Protein AF-W2TNZ9-F1 (afdb_monomer_lite)

Secondary structure (DSSP, 8-state):
---PPPGGGTHHHHHHHHHHS-TT-EEEEEEEEESSTTT--EEEEEEEESEEEEE--GGGTTSPPPHHHHHHHHT--EEETTPPPHHHHHHH--S---EEEEEEEEE--SEEEEEEEEEEEEE-TTS-EEEEEEEEEEEEE-

Foldseek 3Di:
DADADDCPVPVVVCVVVVVPDDLQKFKKKKWKDFPDPPQRDIDIDIDIDNEAEFEDDPVCVVHDDDPVVSVCVVQDKDKPFQCADPSCCVPPVDRGRIMIMGMHTNGGGQKYKYKYKYKDWDQDPVRDIDIDIDIDIDIDGD

Radius of gyration: 18.84 Å; chains: 1; bounding box: 44×30×52 Å

InterPro domains:
  IPR038765 Papain-like cysteine peptidase superfamily [SSF54001] (25-94)

pLDDT: mean 77.76, std 14.89, range [32.0, 93.81]

Structure (mmCIF, N/CA/C/O backbone):
data_AF-W2TNZ9-F1
#
_entry.id   AF-W2TNZ9-F1
#
loop_
_atom_site.group_PDB
_atom_site.id
_atom_site.type_symbol
_atom_site.label_atom_id
_atom_site.label_alt_id
_atom_site.label_comp_id
_atom_site.label_asym_id
_atom_site.label_entity_id
_atom_site.label_seq_id
_atom_site.pdbx_PDB_ins_code
_atom_site.Cartn_x
_atom_site.Cartn_y
_atom_site.Cartn_z
_atom_site.occupancy
_atom_site.B_iso_or_equiv
_atom_site.auth_seq_id
_atom_site.auth_comp_id
_atom_site.auth_asym_id
_atom_site.auth_atom_id
_atom_site.pdbx_PDB_model_num
ATOM 1 N N . PHE A 1 1 ? 9.689 12.896 1.353 1.00 32.12 1 PHE A N 1
ATOM 2 C CA . PHE A 1 1 ? 8.439 12.748 2.133 1.00 32.12 1 PHE A CA 1
ATOM 3 C C . PHE A 1 1 ? 8.055 11.260 2.223 1.00 32.12 1 PHE A C 1
ATOM 5 O O . PHE A 1 1 ? 6.962 10.866 1.846 1.00 32.12 1 PHE A O 1
ATOM 12 N N . PHE A 1 2 ? 8.985 10.410 2.676 1.00 32.00 2 PHE A N 1
ATOM 13 C CA . PHE A 1 2 ? 8.721 9.009 3.019 1.00 32.00 2 PHE A CA 1
ATOM 14 C C . PHE A 1 2 ? 8.708 8.958 4.545 1.00 32.00 2 PHE A C 1
ATOM 16 O O . PHE A 1 2 ? 9.738 9.213 5.163 1.00 32.00 2 PHE A O 1
ATOM 23 N N . GLU A 1 3 ? 7.556 8.721 5.166 1.00 34.84 3 GLU A N 1
ATOM 24 C CA . GLU A 1 3 ? 7.523 8.498 6.612 1.00 34.84 3 GLU A CA 1
ATOM 25 C C . GLU A 1 3 ? 8.053 7.091 6.897 1.00 34.84 3 GLU A C 1
ATOM 27 O O . GLU A 1 3 ? 7.371 6.097 6.639 1.00 34.84 3 GLU A O 1
ATOM 32 N N . LEU A 1 4 ? 9.278 7.007 7.425 1.00 44.03 4 LEU A N 1
ATOM 33 C CA . LEU A 1 4 ? 9.745 5.793 8.085 1.00 44.03 4 LEU A CA 1
ATOM 34 C C . LEU A 1 4 ? 8.863 5.555 9.314 1.00 44.03 4 LEU A C 1
ATOM 36 O O . LEU A 1 4 ? 8.750 6.413 10.191 1.00 44.03 4 LEU A O 1
ATOM 40 N N . PHE A 1 5 ? 8.244 4.378 9.396 1.00 40.38 5 PHE A N 1
ATOM 41 C CA . PHE A 1 5 ? 7.583 3.965 10.629 1.00 40.38 5 PHE A CA 1
ATOM 42 C C . PHE A 1 5 ? 8.640 3.778 11.734 1.00 40.38 5 PHE A C 1
ATOM 44 O O . PHE A 1 5 ? 9.683 3.177 11.472 1.00 40.38 5 PHE A O 1
ATOM 51 N N . PRO A 1 6 ? 8.402 4.266 12.968 1.00 40.41 6 PRO A N 1
ATOM 52 C CA . PRO A 1 6 ? 9.389 4.186 14.041 1.00 40.41 6 PRO A CA 1
ATOM 53 C C . PRO A 1 6 ? 9.759 2.727 14.363 1.00 40.41 6 PRO A C 1
ATOM 55 O O . PRO A 1 6 ? 8.899 1.903 14.680 1.00 40.41 6 PRO A O 1
ATOM 58 N N . LEU A 1 7 ? 11.065 2.433 14.306 1.00 42.22 7 LEU A N 1
ATOM 59 C CA . LEU A 1 7 ? 11.682 1.105 14.463 1.00 42.22 7 LEU A CA 1
ATOM 60 C C . LEU A 1 7 ? 11.505 0.459 15.852 1.00 42.22 7 LEU A C 1
ATOM 62 O O . LEU A 1 7 ? 11.727 -0.743 15.994 1.00 42.22 7 LEU A O 1
ATOM 66 N N . PHE A 1 8 ? 11.090 1.216 16.871 1.00 41.69 8 PHE A N 1
ATOM 67 C CA . PHE A 1 8 ? 11.140 0.793 18.279 1.00 41.69 8 PHE A CA 1
ATOM 68 C C . PHE A 1 8 ? 10.275 -0.427 18.643 1.00 41.69 8 PHE A C 1
ATOM 70 O O . PHE A 1 8 ? 10.515 -1.041 19.674 1.00 41.69 8 PHE A O 1
ATOM 77 N N . ARG A 1 9 ? 9.293 -0.818 17.816 1.00 43.97 9 ARG A N 1
ATOM 78 C CA . ARG A 1 9 ? 8.473 -2.034 18.037 1.00 43.97 9 ARG A CA 1
ATOM 79 C C . ARG A 1 9 ? 8.760 -3.175 17.054 1.00 43.97 9 ARG A C 1
ATOM 81 O O . ARG A 1 9 ? 8.026 -4.155 17.032 1.00 43.97 9 ARG A O 1
ATOM 88 N N . CYS A 1 10 ? 9.786 -3.026 16.217 1.00 47.38 10 CYS A N 1
ATOM 89 C CA . CYS A 1 10 ? 10.055 -3.907 15.079 1.00 47.38 10 CYS A CA 1
ATOM 90 C C . CYS A 1 10 ? 11.338 -4.741 15.259 1.00 47.38 10 CYS A C 1
ATOM 92 O O . CYS A 1 10 ? 11.559 -5.686 14.508 1.00 47.38 10 CYS A O 1
ATOM 94 N N . ALA A 1 11 ? 12.181 -4.419 16.249 1.00 54.69 11 ALA A N 1
ATOM 95 C CA . ALA A 1 11 ? 13.529 -4.974 16.379 1.00 54.69 11 ALA A CA 1
ATOM 96 C C . ALA A 1 11 ? 13.563 -6.512 16.435 1.00 54.69 11 ALA A C 1
ATOM 98 O O . ALA A 1 11 ? 14.351 -7.116 15.713 1.00 54.69 11 ALA A O 1
ATOM 99 N N . ASP A 1 12 ? 12.684 -7.156 17.207 1.00 55.38 12 ASP A N 1
ATOM 100 C CA . ASP A 1 12 ? 12.719 -8.616 17.375 1.00 55.38 12 ASP A CA 1
ATOM 101 C C . ASP A 1 12 ? 12.225 -9.377 16.138 1.00 55.38 12 ASP A C 1
ATOM 103 O O . ASP A 1 12 ? 12.884 -10.315 15.690 1.00 55.38 12 ASP A O 1
ATOM 107 N N . VAL A 1 13 ? 11.127 -8.927 15.518 1.00 55.25 13 VAL A N 1
ATOM 108 C CA . VAL A 1 13 ? 10.589 -9.527 14.281 1.00 55.25 13 VAL A CA 1
ATOM 109 C C . VAL A 1 13 ? 11.572 -9.337 13.126 1.00 55.25 13 VAL A C 1
ATOM 111 O O . VAL A 1 13 ? 11.879 -10.285 12.406 1.00 55.25 13 VAL A O 1
ATOM 114 N N . VAL A 1 14 ? 12.140 -8.133 12.993 1.00 55.16 14 VAL A N 1
ATOM 115 C CA . VAL A 1 14 ? 13.181 -7.829 11.999 1.00 55.16 14 VAL A CA 1
ATOM 116 C C . VAL A 1 14 ? 14.407 -8.718 12.203 1.00 55.16 14 VAL A C 1
ATOM 118 O O . VAL A 1 14 ? 14.996 -9.174 11.224 1.00 55.16 14 VAL A O 1
ATOM 121 N N . ARG A 1 15 ? 14.818 -8.950 13.455 1.00 55.81 15 ARG A N 1
ATOM 122 C CA . ARG A 1 15 ? 16.042 -9.690 13.790 1.00 55.81 15 ARG A CA 1
ATOM 123 C C . ARG A 1 15 ? 15.900 -11.197 13.593 1.00 55.81 15 ARG A C 1
ATOM 125 O O . ARG A 1 15 ? 16.875 -11.827 13.194 1.00 55.81 15 ARG A O 1
ATOM 132 N N . VAL A 1 16 ? 14.721 -11.768 13.844 1.00 56.84 16 VAL A N 1
ATOM 133 C CA . VAL A 1 16 ? 14.435 -13.190 13.573 1.00 56.84 16 VAL A CA 1
ATOM 134 C C . VAL A 1 16 ? 14.343 -13.440 12.067 1.00 56.84 16 VAL A C 1
ATOM 136 O O . VAL A 1 16 ? 15.001 -14.342 11.555 1.00 56.84 16 VAL A O 1
ATOM 139 N N . GLU A 1 17 ? 13.621 -12.589 11.337 1.00 52.72 17 GLU A N 1
ATOM 140 C CA . GLU A 1 17 ? 13.458 -12.720 9.883 1.00 52.72 17 GLU A CA 1
ATOM 141 C C . GLU A 1 17 ? 14.768 -12.479 9.113 1.00 52.72 17 GLU A C 1
ATOM 143 O O . GLU A 1 17 ? 15.047 -13.157 8.125 1.00 52.72 17 GLU A O 1
ATOM 148 N N . ALA A 1 18 ? 15.628 -11.571 9.592 1.00 54.06 18 ALA A N 1
ATOM 149 C CA . ALA A 1 18 ? 16.935 -11.308 8.986 1.00 54.06 18 ALA A CA 1
ATOM 150 C C . ALA A 1 18 ? 17.922 -12.487 9.078 1.00 54.06 18 ALA A C 1
ATOM 152 O O . ALA A 1 18 ? 18.882 -12.515 8.315 1.00 54.06 18 ALA A O 1
ATOM 153 N N . LYS A 1 19 ? 17.714 -13.444 9.994 1.00 52.41 19 LYS A N 1
ATOM 154 C CA . LYS A 1 19 ? 18.567 -14.640 10.121 1.00 52.41 19 LYS A CA 1
ATOM 155 C C . LYS A 1 19 ? 18.153 -15.785 9.196 1.00 52.41 19 LYS A C 1
ATOM 157 O O . LYS A 1 19 ? 18.940 -16.702 8.998 1.00 52.41 19 LYS A O 1
ATOM 162 N N . LEU A 1 20 ? 16.931 -15.753 8.666 1.00 51.69 20 LEU A N 1
ATOM 163 C CA . LEU A 1 20 ? 16.324 -16.880 7.952 1.00 51.69 20 LEU A CA 1
ATOM 164 C C . LEU A 1 20 ? 16.184 -16.646 6.443 1.00 51.69 20 LEU A C 1
ATOM 166 O O . LEU A 1 20 ? 15.809 -17.568 5.723 1.00 51.69 20 LEU A O 1
ATOM 170 N N . ARG A 1 21 ? 16.450 -15.431 5.945 1.00 54.91 21 ARG A N 1
ATOM 171 C CA . ARG A 1 21 ? 16.110 -15.047 4.568 1.00 54.91 21 ARG A CA 1
ATOM 172 C C . ARG A 1 21 ? 17.279 -14.450 3.787 1.00 54.91 21 ARG A C 1
ATOM 174 O O . ARG A 1 21 ? 18.179 -13.840 4.354 1.00 54.91 21 ARG A O 1
ATOM 181 N N . ALA A 1 22 ? 17.223 -14.621 2.464 1.00 56.00 22 ALA A N 1
ATOM 182 C CA . ALA A 1 22 ? 18.182 -14.080 1.501 1.00 56.00 22 ALA A CA 1
ATOM 183 C C . ALA A 1 22 ? 18.345 -12.541 1.634 1.00 56.00 22 ALA A C 1
ATOM 185 O O . ALA A 1 22 ? 17.423 -11.860 2.082 1.00 56.00 22 ALA A O 1
ATOM 186 N N . PRO A 1 23 ? 19.478 -11.947 1.220 1.00 58.31 23 PRO A N 1
ATOM 187 C CA . PRO A 1 23 ? 19.772 -10.515 1.413 1.00 58.31 23 PRO A CA 1
ATOM 188 C C . PRO A 1 23 ? 18.802 -9.532 0.717 1.00 58.31 23 PRO A C 1
ATOM 190 O O . PRO A 1 23 ? 18.874 -8.326 0.939 1.00 58.31 23 PRO A O 1
ATOM 193 N N . CYS A 1 24 ? 17.864 -10.027 -0.092 1.00 59.97 24 CYS A N 1
ATOM 194 C CA . CYS A 1 24 ? 16.923 -9.247 -0.897 1.00 59.97 24 CYS A CA 1
ATOM 195 C C . CYS A 1 24 ? 15.553 -8.977 -0.238 1.00 59.97 24 CYS A C 1
ATOM 197 O O . CYS A 1 24 ? 14.642 -8.505 -0.915 1.00 59.97 24 CYS A O 1
ATOM 199 N N . PHE A 1 25 ? 15.357 -9.297 1.048 1.00 73.00 25 PHE A N 1
ATOM 200 C CA . PHE A 1 25 ? 14.068 -9.080 1.722 1.00 73.00 25 PHE A CA 1
ATOM 201 C C . PHE A 1 25 ? 14.026 -7.777 2.532 1.00 73.00 25 PHE A C 1
ATOM 203 O O . PHE A 1 25 ? 14.816 -7.568 3.457 1.00 73.00 25 PHE A O 1
ATOM 210 N N . GLY A 1 26 ? 13.045 -6.929 2.226 1.00 81.50 26 GLY A N 1
ATOM 211 C CA . GLY A 1 26 ? 12.679 -5.757 3.017 1.00 81.50 26 GLY A CA 1
ATOM 212 C C . GLY A 1 26 ? 11.443 -5.999 3.892 1.00 81.50 26 GLY A C 1
ATOM 213 O O . GLY A 1 26 ? 10.801 -7.050 3.835 1.00 81.50 26 GLY A O 1
ATOM 214 N N . LEU A 1 27 ? 11.087 -5.006 4.708 1.00 86.69 27 LEU A N 1
ATOM 215 C CA . LEU A 1 27 ? 9.881 -5.008 5.542 1.00 86.69 27 LEU A CA 1
ATOM 216 C C . LEU A 1 27 ? 9.034 -3.772 5.273 1.00 86.69 27 LEU A C 1
ATOM 218 O O . LEU A 1 27 ? 9.521 -2.640 5.313 1.00 86.69 27 LEU A O 1
ATOM 222 N N . THR A 1 28 ? 7.743 -3.999 5.072 1.00 89.19 28 THR A N 1
ATOM 223 C CA . THR A 1 28 ? 6.714 -2.963 5.039 1.00 89.19 28 THR A CA 1
ATOM 224 C C . THR A 1 28 ? 5.960 -2.922 6.361 1.00 89.19 28 THR A C 1
ATOM 226 O O . THR A 1 28 ? 5.835 -3.934 7.052 1.00 89.19 28 THR A O 1
ATOM 229 N N . ALA A 1 29 ? 5.460 -1.744 6.716 1.00 91.44 29 ALA A N 1
ATOM 230 C CA . ALA A 1 29 ? 4.522 -1.550 7.809 1.00 91.44 29 ALA A CA 1
ATOM 231 C C . ALA A 1 29 ? 3.213 -1.013 7.231 1.00 91.44 29 ALA A C 1
ATOM 233 O O . ALA A 1 29 ? 3.207 0.031 6.581 1.00 91.44 29 ALA A O 1
ATOM 234 N N . THR A 1 30 ? 2.116 -1.720 7.481 1.00 91.75 30 THR A N 1
ATOM 235 C CA . THR A 1 30 ? 0.760 -1.302 7.131 1.00 91.75 30 THR A CA 1
ATOM 236 C C . THR A 1 30 ? -0.000 -0.966 8.401 1.00 91.75 30 THR A C 1
ATOM 238 O O . THR A 1 30 ? -0.249 -1.813 9.256 1.00 91.75 30 THR A O 1
ATOM 241 N N . GLU A 1 31 ? -0.394 0.288 8.521 1.00 93.44 31 GLU A N 1
ATOM 242 C CA . GLU A 1 31 ? -1.223 0.802 9.591 1.00 93.44 31 GLU A CA 1
ATOM 243 C C . GLU A 1 31 ? -2.670 0.942 9.111 1.00 93.44 31 GLU A C 1
ATOM 245 O O . GLU A 1 31 ? -2.956 1.620 8.125 1.00 93.44 31 GLU A O 1
ATOM 250 N N . LEU A 1 32 ? -3.586 0.314 9.842 1.00 92.75 32 LEU A N 1
ATOM 251 C CA . LEU A 1 32 ? -5.026 0.428 9.669 1.00 92.75 32 LEU A CA 1
ATOM 252 C C . LEU A 1 32 ? -5.607 1.224 10.834 1.00 92.75 32 LEU A C 1
ATOM 254 O O . LEU A 1 32 ? -5.400 0.864 11.995 1.00 92.75 32 LEU A O 1
ATOM 258 N N . ARG A 1 33 ? -6.357 2.284 10.534 1.00 93.56 33 ARG A N 1
ATOM 259 C CA . ARG A 1 33 ? -7.096 3.082 11.524 1.00 93.56 33 ARG A CA 1
ATOM 260 C C . ARG A 1 33 ? -8.569 3.143 11.166 1.00 93.56 33 ARG A C 1
ATOM 262 O O . ARG A 1 33 ? -8.914 3.268 9.997 1.00 93.56 33 ARG A O 1
ATOM 269 N N . CYS A 1 34 ? -9.445 3.090 12.162 1.00 92.56 34 CYS A N 1
ATOM 270 C CA . CYS A 1 34 ? -10.868 3.323 11.926 1.00 92.56 34 CYS A CA 1
ATOM 271 C C . CYS A 1 34 ? -11.125 4.786 11.548 1.00 92.56 34 CYS A C 1
ATOM 273 O O . CYS A 1 34 ? -10.526 5.686 12.134 1.00 92.56 34 CYS A O 1
ATOM 275 N N . CYS A 1 35 ? -12.025 5.030 10.589 1.00 90.50 35 CYS A N 1
ATOM 276 C CA . CYS A 1 35 ? -12.386 6.395 10.196 1.00 90.50 35 CYS A CA 1
ATOM 277 C C . CYS A 1 35 ? -13.280 7.106 11.228 1.00 90.50 35 CYS A C 1
ATOM 279 O O . CYS A 1 35 ? -13.424 8.326 11.188 1.00 90.50 35 CYS A O 1
ATOM 281 N N . GLN A 1 36 ? -13.880 6.362 12.160 1.00 88.06 36 GLN A N 1
ATOM 282 C CA . GLN A 1 36 ? -14.750 6.918 13.193 1.00 88.06 36 GLN A CA 1
ATOM 283 C C . GLN A 1 36 ? -13.922 7.596 14.291 1.00 88.06 36 GLN A C 1
ATOM 285 O O . GLN A 1 36 ? -13.139 6.934 14.977 1.00 88.06 36 GLN A O 1
ATOM 290 N N . LYS A 1 37 ? -14.154 8.900 14.505 1.00 82.69 37 LYS A N 1
ATOM 291 C CA . LYS A 1 37 ? -13.420 9.739 15.475 1.00 82.69 37 LYS A CA 1
ATOM 292 C C . LYS A 1 37 ? -13.359 9.130 16.883 1.00 82.69 37 LYS A C 1
ATOM 294 O O . LYS A 1 37 ? -12.317 9.185 17.523 1.00 82.69 37 LYS A O 1
ATOM 299 N N . ASN A 1 38 ? -14.435 8.476 17.321 1.00 83.88 38 ASN A N 1
ATOM 300 C CA . ASN A 1 38 ? -14.571 7.979 18.696 1.00 83.88 38 ASN A CA 1
ATOM 301 C C . ASN A 1 38 ? -14.138 6.513 18.876 1.00 83.88 38 ASN A C 1
ATOM 303 O O . ASN A 1 38 ? -14.160 5.997 19.986 1.00 83.88 38 ASN A O 1
ATOM 307 N N . CYS A 1 39 ? -13.755 5.810 17.804 1.00 87.88 39 CYS A N 1
ATOM 308 C CA . CYS A 1 39 ? -13.402 4.391 17.899 1.00 87.88 39 CYS A CA 1
ATOM 309 C C . CYS A 1 39 ? -11.978 4.180 18.444 1.00 87.88 39 CYS A C 1
ATOM 311 O O . CYS A 1 39 ? -11.714 3.227 19.187 1.00 87.88 39 CYS A O 1
ATOM 313 N N . GLY A 1 40 ? -11.038 5.036 18.023 1.00 84.94 40 GLY A N 1
ATOM 314 C CA . GLY A 1 40 ? -9.620 4.949 18.391 1.00 84.94 40 GLY A CA 1
ATOM 315 C C . GLY A 1 40 ? -8.914 3.660 17.946 1.00 84.94 40 GLY A C 1
ATOM 316 O O . GLY A 1 40 ? -7.789 3.402 18.365 1.00 84.94 40 GLY A O 1
ATOM 317 N N . PHE A 1 41 ? -9.555 2.815 17.129 1.00 89.56 41 PHE A N 1
ATOM 318 C CA . PHE A 1 41 ? -8.959 1.565 16.667 1.00 89.56 41 PHE A CA 1
ATOM 319 C C . PHE A 1 41 ? -7.784 1.843 15.729 1.00 89.56 41 PHE A C 1
ATOM 321 O O . PHE A 1 41 ? -7.929 2.539 14.719 1.00 89.56 41 PHE A O 1
ATOM 328 N N . LYS A 1 42 ? -6.637 1.247 16.058 1.00 90.88 42 LYS A N 1
ATOM 329 C CA . LYS A 1 42 ? -5.403 1.288 15.284 1.00 90.88 42 LYS A CA 1
ATOM 330 C C . LYS A 1 42 ? -4.731 -0.081 15.345 1.00 90.88 42 LYS A C 1
ATOM 332 O O . LYS A 1 42 ? -4.537 -0.622 16.430 1.00 90.88 42 LYS A O 1
ATOM 337 N N . LYS A 1 43 ? -4.343 -0.616 14.190 1.00 90.69 43 LYS A N 1
ATOM 338 C CA . LYS A 1 43 ? -3.591 -1.868 14.059 1.00 90.69 43 LYS A CA 1
ATOM 339 C C . LYS A 1 43 ? -2.418 -1.644 13.119 1.00 90.69 43 LYS A C 1
ATOM 341 O O . LYS A 1 43 ? -2.604 -1.094 12.042 1.00 90.69 43 LYS A O 1
ATOM 346 N N . VAL A 1 44 ? -1.225 -2.063 13.525 1.00 90.69 44 VAL A N 1
ATOM 347 C CA . VAL A 1 44 ? -0.037 -2.061 12.664 1.00 9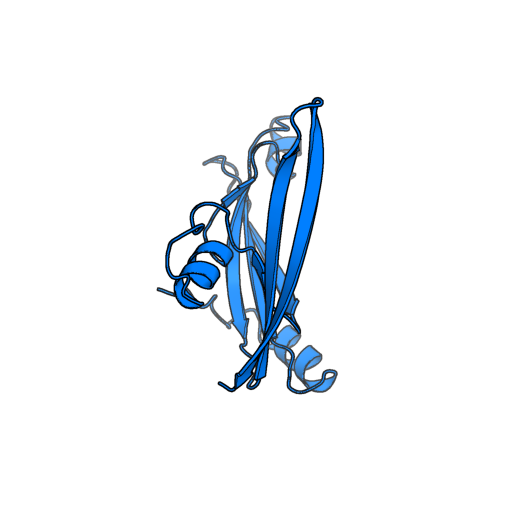0.69 44 VAL A CA 1
ATOM 348 C C . VAL A 1 44 ? 0.312 -3.507 12.357 1.00 90.69 44 VAL A C 1
ATOM 350 O O . VAL A 1 44 ? 0.341 -4.343 13.260 1.00 90.69 44 VAL A O 1
ATOM 353 N N . ARG A 1 45 ? 0.532 -3.799 11.082 1.00 88.75 45 ARG A N 1
ATOM 354 C CA . ARG A 1 45 ? 0.964 -5.094 10.573 1.00 88.75 45 ARG A CA 1
ATOM 355 C C . ARG A 1 45 ? 2.292 -4.906 9.857 1.00 88.75 45 ARG A C 1
ATOM 357 O O . ARG A 1 45 ? 2.450 -3.938 9.119 1.00 88.75 45 ARG A O 1
ATOM 364 N N . TYR A 1 46 ? 3.220 -5.821 10.088 1.00 88.00 46 TYR A N 1
ATOM 365 C CA . TYR A 1 46 ? 4.496 -5.848 9.392 1.00 88.00 46 TYR A CA 1
ATOM 366 C C . TYR A 1 46 ? 4.493 -7.016 8.419 1.00 88.00 46 TYR A C 1
ATOM 368 O O . TYR A 1 46 ? 4.152 -8.132 8.806 1.00 88.00 46 TYR A O 1
ATOM 376 N N . ASP A 1 47 ? 4.860 -6.750 7.171 1.00 86.19 47 ASP A N 1
ATOM 377 C CA . ASP A 1 47 ? 4.911 -7.757 6.118 1.00 86.19 47 ASP A CA 1
ATOM 378 C C . ASP A 1 47 ? 6.259 -7.669 5.404 1.00 86.19 47 ASP A C 1
ATOM 380 O O . ASP A 1 47 ? 6.705 -6.596 4.983 1.00 86.19 47 ASP A O 1
ATOM 384 N N . THR A 1 48 ? 6.921 -8.812 5.270 1.00 86.12 48 THR A N 1
ATOM 385 C CA . THR A 1 48 ? 8.147 -8.944 4.481 1.00 86.12 48 THR A CA 1
ATOM 386 C C . THR A 1 48 ? 7.834 -8.838 2.995 1.00 86.12 48 THR A C 1
ATOM 388 O O . THR A 1 48 ? 6.868 -9.450 2.537 1.00 86.12 48 THR A O 1
ATOM 391 N N . PHE A 1 49 ? 8.681 -8.158 2.229 1.00 85.44 49 PHE A N 1
ATOM 392 C CA . PHE A 1 49 ? 8.585 -8.120 0.773 1.00 85.44 49 PHE A CA 1
ATOM 393 C C . PHE A 1 49 ? 9.922 -8.513 0.140 1.00 85.44 49 PHE A C 1
ATOM 395 O O . PHE A 1 49 ? 10.977 -8.105 0.614 1.00 85.44 49 PHE A O 1
ATOM 402 N N . GLY A 1 50 ? 9.872 -9.307 -0.931 1.00 81.50 50 GLY A N 1
ATOM 403 C CA . GLY A 1 50 ? 11.011 -9.507 -1.839 1.00 81.50 50 GLY A CA 1
ATOM 404 C C . GLY A 1 50 ? 10.885 -8.687 -3.127 1.00 81.50 50 GLY 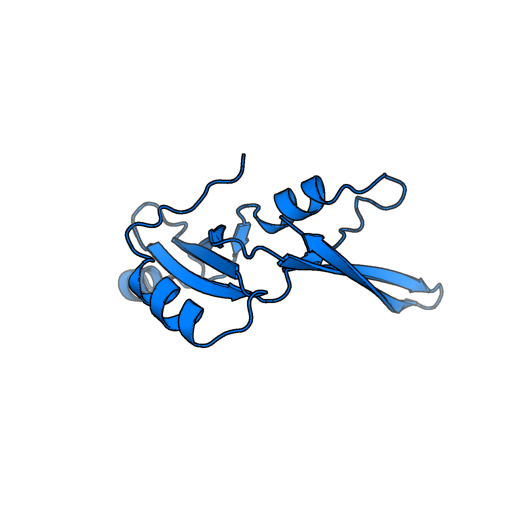A C 1
ATOM 405 O O . GLY A 1 50 ? 11.879 -8.382 -3.774 1.00 81.50 50 GLY A O 1
ATOM 406 N N . VAL A 1 51 ? 9.655 -8.300 -3.485 1.00 83.56 51 VAL A N 1
ATOM 407 C CA . VAL A 1 51 ? 9.339 -7.527 -4.689 1.00 83.56 51 VAL A CA 1
ATOM 408 C C . VAL A 1 51 ? 8.285 -6.472 -4.352 1.00 83.56 51 VAL A C 1
ATOM 410 O O . VAL A 1 51 ? 7.270 -6.794 -3.733 1.00 83.56 51 VAL A O 1
ATOM 413 N N . ILE A 1 52 ? 8.493 -5.225 -4.780 1.00 87.75 52 ILE A N 1
ATOM 414 C CA . ILE A 1 52 ? 7.482 -4.159 -4.709 1.00 87.75 52 ILE A CA 1
ATOM 415 C C . ILE A 1 52 ? 6.740 -4.111 -6.043 1.00 87.75 52 ILE A C 1
ATOM 417 O O . ILE A 1 52 ? 7.345 -3.842 -7.077 1.00 87.75 52 ILE A O 1
ATOM 421 N N . SER A 1 53 ? 5.431 -4.359 -6.027 1.00 88.88 53 SER A N 1
ATOM 422 C CA . SER A 1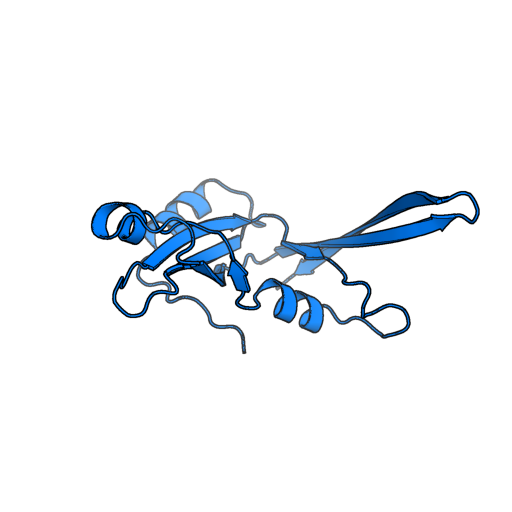 53 ? 4.602 -4.314 -7.237 1.00 88.88 53 SER A CA 1
ATOM 423 C C . SER A 1 53 ? 3.974 -2.931 -7.423 1.00 88.88 53 SER A C 1
ATOM 425 O O . SER A 1 53 ? 3.063 -2.549 -6.692 1.00 88.88 53 SER A O 1
ATOM 427 N N . LEU A 1 54 ? 4.457 -2.179 -8.408 1.00 89.38 54 LEU A N 1
ATOM 428 C CA . LEU A 1 54 ? 4.004 -0.839 -8.760 1.00 89.38 54 LEU A CA 1
ATOM 429 C C . LEU A 1 54 ? 3.045 -0.901 -9.950 1.00 89.38 54 LEU A C 1
ATOM 431 O O . LEU A 1 54 ? 3.438 -1.197 -11.077 1.00 89.38 54 LEU A O 1
ATOM 435 N N . ALA A 1 55 ? 1.772 -0.594 -9.708 1.00 87.94 55 ALA A N 1
ATOM 436 C CA . ALA A 1 55 ? 0.792 -0.460 -10.777 1.00 87.94 55 ALA A CA 1
ATOM 437 C C . ALA A 1 55 ? 0.982 0.880 -11.499 1.00 87.94 55 ALA A C 1
ATOM 439 O O . ALA A 1 55 ? 0.963 1.934 -10.859 1.00 87.94 55 ALA A O 1
ATOM 440 N N . ILE A 1 56 ? 1.113 0.850 -12.824 1.00 85.75 56 ILE A N 1
ATOM 441 C CA . ILE A 1 56 ? 1.188 2.050 -13.659 1.00 85.75 56 ILE A CA 1
ATOM 442 C C . ILE A 1 56 ? -0.244 2.472 -14.011 1.00 85.75 56 ILE A C 1
ATOM 444 O O . ILE A 1 56 ? -0.913 1.802 -14.801 1.00 85.75 56 ILE A O 1
ATOM 448 N N . PRO A 1 57 ? -0.771 3.559 -13.423 1.00 81.81 57 PRO A N 1
ATOM 449 C CA . PRO A 1 57 ? -2.127 3.995 -13.712 1.00 81.81 57 PRO A CA 1
ATOM 450 C C . PRO A 1 57 ? -2.244 4.572 -15.127 1.00 81.81 57 PRO A C 1
ATOM 452 O O . PRO A 1 57 ? -1.344 5.247 -15.621 1.00 81.81 57 PRO A O 1
ATOM 455 N N . LYS A 1 58 ? -3.424 4.394 -15.731 1.00 78.25 58 LYS A N 1
ATOM 456 C CA . LYS A 1 58 ? -3.756 4.877 -17.085 1.00 78.25 58 LYS A CA 1
ATOM 457 C C . LYS A 1 58 ? -3.590 6.388 -17.271 1.00 78.25 58 LYS A C 1
ATOM 459 O O . LYS A 1 58 ? -3.383 6.835 -18.388 1.00 78.25 58 LYS A O 1
ATOM 464 N N . ILE A 1 59 ? -3.648 7.161 -16.184 1.00 71.94 59 ILE A N 1
ATOM 465 C CA . ILE A 1 59 ? -3.440 8.616 -16.215 1.00 71.94 59 ILE A CA 1
ATOM 466 C C . ILE A 1 59 ? -2.064 9.005 -16.765 1.00 71.94 59 ILE A C 1
ATOM 468 O O . ILE A 1 59 ? -1.894 10.130 -17.207 1.00 71.94 59 ILE A O 1
ATOM 472 N N . PHE A 1 60 ? -1.094 8.089 -16.768 1.00 72.12 60 PHE A N 1
ATOM 473 C CA . PHE A 1 60 ? 0.222 8.341 -17.339 1.00 72.12 60 PHE A CA 1
ATOM 474 C C . PHE A 1 60 ? 0.356 7.964 -18.826 1.00 72.12 60 PHE A C 1
ATOM 476 O O . PHE A 1 60 ? 1.460 7.999 -19.362 1.00 72.12 60 PHE A O 1
ATOM 483 N N . MET A 1 61 ? -0.728 7.596 -19.520 1.00 69.81 61 MET A N 1
ATOM 484 C CA . MET A 1 61 ? -0.665 7.359 -20.968 1.00 69.81 61 MET A CA 1
ATOM 485 C C . MET A 1 61 ? -0.256 8.651 -21.690 1.00 69.81 61 MET A C 1
ATOM 487 O O . MET A 1 61 ? -0.963 9.651 -21.618 1.00 69.81 61 MET A O 1
ATOM 491 N N . GLY A 1 62 ? 0.897 8.624 -22.364 1.00 69.69 62 GLY A N 1
ATOM 492 C CA . GLY A 1 62 ? 1.459 9.785 -23.066 1.00 69.69 62 GLY A CA 1
ATOM 493 C C . GLY A 1 62 ? 2.269 10.751 -22.192 1.00 69.69 62 GLY A C 1
ATOM 494 O O . GLY A 1 62 ? 2.725 11.770 -22.702 1.00 69.69 62 GLY A O 1
ATOM 495 N N . MET A 1 63 ? 2.482 10.444 -20.906 1.00 77.94 63 MET A N 1
ATOM 496 C CA . MET A 1 63 ? 3.342 11.227 -20.010 1.00 77.94 63 MET A CA 1
ATOM 497 C C . MET A 1 63 ? 4.534 10.397 -19.513 1.00 77.94 63 MET A C 1
ATOM 499 O O . MET A 1 63 ? 4.388 9.192 -19.292 1.00 77.94 63 MET A O 1
ATOM 503 N N . PRO A 1 64 ? 5.708 11.014 -19.284 1.00 79.06 64 PRO A N 1
ATOM 504 C CA . PRO A 1 64 ? 6.832 10.321 -18.670 1.00 79.06 64 PRO A CA 1
ATOM 505 C C . PRO A 1 64 ? 6.467 9.877 -17.247 1.00 79.06 64 PRO A C 1
ATOM 507 O O . PRO A 1 64 ? 5.996 10.667 -16.427 1.00 79.06 64 PRO A O 1
ATOM 510 N N . VAL A 1 65 ? 6.696 8.597 -16.950 1.00 82.50 65 VAL A N 1
ATOM 511 C CA . VAL A 1 65 ? 6.466 8.009 -15.626 1.00 82.50 65 VAL A CA 1
ATOM 512 C C . VAL A 1 65 ? 7.787 7.877 -14.898 1.00 82.50 65 VAL A C 1
ATOM 514 O O . VAL A 1 65 ? 8.707 7.231 -15.391 1.00 82.50 65 VAL A O 1
ATOM 517 N N . THR A 1 66 ? 7.866 8.437 -13.693 1.00 86.88 66 THR A N 1
ATOM 518 C CA . THR A 1 66 ? 9.017 8.239 -12.811 1.00 86.88 66 THR A CA 1
ATOM 519 C C . THR A 1 66 ? 8.715 7.177 -11.758 1.00 86.88 66 THR A C 1
ATOM 521 O O . THR A 1 66 ? 7.587 7.049 -11.270 1.00 86.88 66 THR A O 1
ATOM 524 N N . ILE A 1 67 ? 9.746 6.426 -11.366 1.00 85.56 67 ILE A N 1
ATOM 525 C CA . ILE A 1 67 ? 9.661 5.445 -10.272 1.00 85.56 67 ILE A CA 1
ATOM 526 C C . ILE A 1 67 ? 9.207 6.136 -8.980 1.00 85.56 67 ILE A C 1
ATOM 528 O O . ILE A 1 67 ? 8.376 5.606 -8.245 1.00 85.56 67 ILE A O 1
ATOM 532 N N . GLU A 1 68 ? 9.688 7.356 -8.736 1.00 86.81 68 GLU A N 1
ATOM 533 C CA . GLU A 1 68 ? 9.294 8.155 -7.580 1.00 86.81 68 GLU A CA 1
ATOM 534 C C . GLU A 1 68 ? 7.783 8.429 -7.546 1.00 86.81 68 GLU A C 1
ATOM 536 O O . GLU A 1 68 ? 7.151 8.246 -6.504 1.00 86.81 68 GLU A O 1
ATOM 541 N N . ALA A 1 69 ? 7.178 8.824 -8.671 1.00 86.81 69 ALA A N 1
ATOM 542 C CA . ALA A 1 69 ? 5.739 9.077 -8.743 1.00 86.81 69 ALA A CA 1
ATOM 543 C C . ALA A 1 69 ? 4.923 7.807 -8.453 1.00 86.81 69 ALA A C 1
ATOM 545 O O . ALA A 1 69 ? 3.917 7.857 -7.738 1.00 86.81 69 ALA A O 1
ATOM 546 N N . LEU A 1 70 ? 5.380 6.657 -8.957 1.00 88.50 70 LEU A N 1
ATOM 547 C CA . LEU A 1 70 ? 4.743 5.366 -8.703 1.00 88.50 70 LEU A CA 1
ATOM 548 C C . LEU A 1 70 ? 4.878 4.932 -7.241 1.00 88.50 70 LEU A C 1
ATOM 550 O O . LEU A 1 70 ? 3.894 4.492 -6.654 1.00 88.50 70 LEU A O 1
ATOM 554 N N . LEU A 1 71 ? 6.049 5.110 -6.626 1.00 88.69 71 LEU A N 1
ATOM 555 C CA . LEU A 1 71 ? 6.259 4.821 -5.204 1.00 88.69 71 LEU A CA 1
ATOM 556 C C . LEU A 1 71 ? 5.425 5.743 -4.310 1.00 88.69 71 LEU A C 1
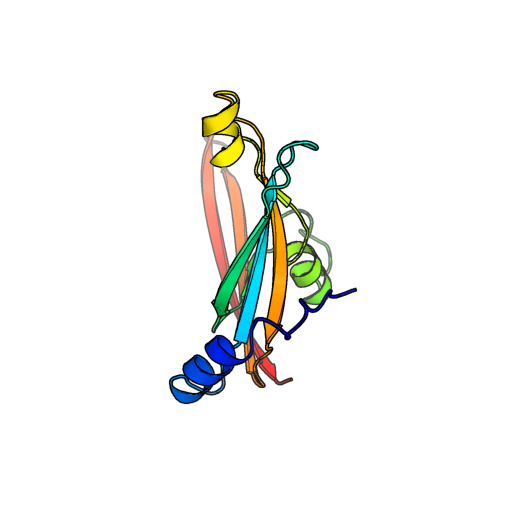ATOM 558 O O . LEU A 1 71 ? 4.788 5.269 -3.371 1.00 88.69 71 LEU A O 1
ATOM 562 N N . ARG A 1 72 ? 5.363 7.045 -4.619 1.00 88.25 72 ARG A N 1
ATOM 563 C CA . ARG A 1 72 ? 4.494 7.998 -3.906 1.00 88.25 72 ARG A CA 1
ATOM 564 C C . ARG A 1 72 ? 3.032 7.567 -3.973 1.00 88.25 72 ARG A C 1
ATOM 566 O O . ARG A 1 72 ? 2.333 7.630 -2.966 1.00 88.25 72 ARG A O 1
ATOM 573 N N . LYS A 1 73 ? 2.578 7.096 -5.137 1.00 87.62 73 LYS A N 1
ATOM 574 C CA . LYS A 1 73 ? 1.225 6.556 -5.296 1.00 87.62 73 LYS A CA 1
ATOM 575 C C . LYS A 1 73 ? 1.033 5.250 -4.526 1.00 87.62 73 LYS A C 1
ATOM 577 O O . LYS A 1 73 ? -0.001 5.085 -3.890 1.00 87.62 73 LYS A O 1
ATOM 582 N N . TYR A 1 74 ? 2.018 4.356 -4.551 1.00 89.19 74 TYR A N 1
ATOM 583 C CA . TYR A 1 74 ? 1.978 3.085 -3.833 1.00 89.19 74 TYR A CA 1
ATOM 584 C C . TYR A 1 74 ? 1.856 3.296 -2.319 1.00 89.19 74 TYR A C 1
ATOM 586 O O . TYR A 1 74 ? 1.009 2.680 -1.688 1.00 89.19 74 TYR A O 1
ATOM 594 N N . PHE A 1 75 ? 2.638 4.199 -1.726 1.00 90.19 75 PHE A N 1
ATOM 595 C CA . PHE A 1 75 ? 2.577 4.496 -0.287 1.00 90.19 75 PHE A CA 1
ATOM 596 C C . PHE A 1 75 ? 1.523 5.545 0.094 1.00 90.19 75 PHE A C 1
ATOM 598 O O . PHE A 1 75 ? 1.453 5.960 1.253 1.00 90.19 75 PHE A O 1
ATOM 605 N N . CYS A 1 76 ? 0.696 5.982 -0.858 1.00 89.38 76 CYS A N 1
ATOM 606 C CA . CYS A 1 76 ? -0.349 6.954 -0.588 1.00 89.38 76 CYS A CA 1
ATOM 607 C C . CYS A 1 76 ? -1.365 6.375 0.403 1.00 89.38 76 CYS A C 1
ATOM 609 O O . CYS A 1 76 ? -1.753 5.209 0.318 1.00 89.38 76 CYS A O 1
ATOM 611 N N . MET A 1 77 ? -1.793 7.201 1.356 1.00 90.19 77 MET A N 1
ATOM 612 C CA . MET A 1 77 ? -2.854 6.817 2.275 1.00 90.19 77 MET A CA 1
ATOM 613 C C . MET A 1 77 ? -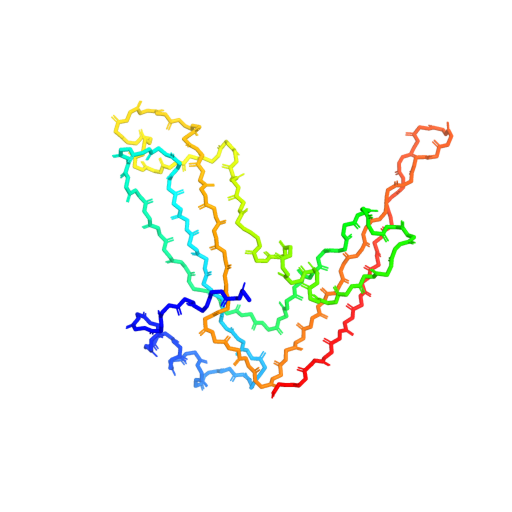4.160 6.652 1.501 1.00 90.19 77 MET A C 1
ATOM 615 O O . MET A 1 77 ? -4.545 7.525 0.725 1.00 90.19 77 MET A O 1
ATOM 619 N N . GLU A 1 78 ? -4.867 5.559 1.757 1.00 92.19 78 GLU A N 1
ATOM 620 C CA . GLU A 1 78 ? -6.145 5.267 1.118 1.00 92.19 78 GLU A CA 1
ATOM 621 C C . GLU A 1 78 ? -7.253 5.039 2.148 1.00 92.19 78 GLU A C 1
ATOM 623 O O . GLU A 1 78 ? -7.013 4.640 3.291 1.00 92.19 78 GLU A O 1
ATOM 628 N N . VAL A 1 79 ? -8.491 5.301 1.728 1.00 92.12 79 VAL A N 1
ATOM 629 C CA . VAL A 1 79 ? -9.692 4.988 2.506 1.00 92.12 79 VAL A CA 1
ATOM 630 C C . VAL A 1 79 ? -10.333 3.747 1.912 1.00 92.12 79 VAL A C 1
ATOM 632 O O . VAL A 1 79 ? -10.868 3.788 0.804 1.00 92.12 79 VAL A O 1
ATOM 635 N N . ILE A 1 80 ? -10.338 2.659 2.673 1.00 91.94 80 ILE A N 1
ATOM 636 C CA . ILE A 1 80 ? -11.053 1.437 2.322 1.00 91.94 80 ILE A CA 1
ATOM 637 C C . ILE A 1 80 ? -12.523 1.643 2.694 1.00 91.94 80 ILE A C 1
ATOM 639 O O . ILE A 1 80 ? -12.947 1.423 3.834 1.00 91.94 80 ILE A O 1
ATOM 643 N N . ARG A 1 81 ? -13.297 2.137 1.726 1.00 87.38 81 ARG A N 1
ATOM 644 C CA . ARG A 1 81 ? -14.748 2.320 1.863 1.00 87.38 81 ARG A CA 1
ATOM 645 C C . ARG A 1 81 ? -15.431 0.955 1.966 1.00 87.38 81 ARG A C 1
ATOM 647 O O . ARG A 1 81 ? -15.006 0.002 1.322 1.00 87.38 81 ARG A O 1
ATOM 654 N N . GLY A 1 82 ? -16.462 0.854 2.802 1.00 85.00 82 GLY A N 1
ATOM 655 C CA . GLY A 1 82 ? -17.171 -0.407 3.050 1.00 85.00 82 GLY A CA 1
ATOM 656 C C . GLY A 1 82 ? -16.430 -1.404 3.952 1.00 85.00 82 GLY A C 1
ATOM 657 O O . GLY A 1 82 ? -16.992 -2.443 4.282 1.00 85.00 82 GLY A O 1
ATOM 658 N N . ALA A 1 83 ? -15.205 -1.100 4.400 1.00 88.88 83 ALA A N 1
ATOM 659 C CA . ALA A 1 83 ? -14.540 -1.915 5.409 1.00 88.88 83 ALA A CA 1
ATOM 660 C C . ALA A 1 83 ? -15.208 -1.756 6.781 1.00 88.88 83 ALA A C 1
ATOM 662 O O . ALA A 1 83 ? -15.504 -0.643 7.233 1.00 88.88 83 ALA A O 1
ATOM 663 N N . THR A 1 84 ? -15.381 -2.882 7.468 1.00 89.31 84 THR A N 1
ATOM 664 C CA . THR A 1 84 ? -15.893 -2.922 8.835 1.00 89.31 84 THR A CA 1
ATOM 665 C C . THR A 1 84 ? -14.745 -2.883 9.836 1.00 89.31 84 THR A C 1
ATOM 667 O O . THR A 1 84 ? -13.830 -3.700 9.781 1.00 89.31 84 THR A O 1
ATOM 670 N N . CYS A 1 85 ? -14.803 -1.964 10.795 1.00 90.12 85 CYS A N 1
ATOM 671 C CA . CYS A 1 85 ? -13.966 -2.027 11.983 1.00 90.12 85 CYS A CA 1
ATOM 672 C C . CYS A 1 85 ? -14.606 -2.972 13.006 1.00 90.12 85 CYS A C 1
ATOM 674 O O . CYS A 1 85 ? -15.741 -2.742 13.425 1.00 90.12 85 CYS A O 1
ATOM 676 N N . ASP A 1 86 ? -13.860 -3.979 13.463 1.00 87.25 86 ASP A N 1
ATOM 677 C CA . ASP A 1 86 ? -14.347 -4.968 14.437 1.00 87.25 86 ASP A CA 1
ATOM 678 C C . ASP A 1 86 ? -14.862 -4.321 15.729 1.00 87.25 86 ASP A C 1
ATOM 680 O O . ASP A 1 86 ? -15.890 -4.728 16.267 1.00 87.25 86 ASP A O 1
ATOM 684 N N . ARG A 1 87 ? -14.200 -3.249 16.188 1.00 87.44 87 ARG A N 1
ATOM 685 C CA . ARG A 1 87 ? -14.616 -2.489 17.376 1.00 87.44 87 ARG A CA 1
ATOM 686 C C . ARG A 1 87 ? -15.907 -1.696 17.142 1.00 87.44 87 ARG A C 1
ATOM 688 O O . ARG A 1 87 ? -16.765 -1.660 18.014 1.00 87.44 87 ARG A O 1
ATOM 695 N N . CYS A 1 88 ? -16.078 -1.068 15.975 1.00 88.38 88 CYS A N 1
ATOM 696 C CA . CYS A 1 88 ? -17.336 -0.379 15.656 1.00 88.38 88 CYS A CA 1
ATOM 697 C C . CYS A 1 88 ? -18.495 -1.364 15.502 1.00 88.38 88 CYS A C 1
ATOM 699 O O . CYS A 1 88 ? -19.603 -1.075 15.958 1.00 88.38 88 CYS A O 1
ATOM 701 N N . LYS A 1 89 ? -18.225 -2.529 14.904 1.00 89.44 89 LYS A N 1
ATOM 702 C CA . LYS A 1 89 ? -19.199 -3.607 14.750 1.00 89.44 89 LYS A CA 1
ATOM 703 C C . LYS A 1 89 ? -19.690 -4.104 16.106 1.00 89.44 89 LYS A C 1
ATOM 705 O O . LYS A 1 89 ? -20.896 -4.243 16.275 1.00 89.44 89 LYS A O 1
ATOM 710 N N . SER A 1 90 ? -18.789 -4.326 17.065 1.00 87.50 90 SER A N 1
ATOM 711 C CA . SER A 1 90 ? -19.164 -4.811 18.398 1.00 87.50 90 SER A CA 1
ATOM 712 C C . SER A 1 90 ? -19.863 -3.758 19.262 1.00 87.50 90 SER A C 1
ATOM 714 O O . SER A 1 90 ? -20.764 -4.109 20.012 1.00 87.50 90 SER A O 1
ATOM 716 N N . GLN A 1 91 ? -19.491 -2.478 19.152 1.00 86.94 91 GLN A N 1
ATOM 717 C CA . GLN A 1 91 ? -20.062 -1.412 19.990 1.00 86.94 91 GLN A CA 1
ATOM 718 C C . GLN A 1 91 ? -21.367 -0.817 19.451 1.00 86.94 91 GLN A C 1
ATOM 720 O O . GLN A 1 91 ? -22.226 -0.416 20.225 1.00 86.94 91 GLN A O 1
ATOM 725 N N . THR A 1 92 ? -21.495 -0.689 18.129 1.00 82.50 92 THR A N 1
ATOM 726 C CA . THR A 1 92 ? -22.579 0.094 17.501 1.00 82.50 92 THR A CA 1
ATOM 727 C C . THR A 1 92 ? -23.342 -0.673 16.427 1.00 82.50 92 THR A C 1
ATOM 729 O O . THR A 1 92 ? -24.267 -0.130 15.834 1.00 82.50 92 THR A O 1
ATOM 732 N N . GLY A 1 93 ? -22.924 -1.901 16.098 1.00 82.88 93 GLY A N 1
ATOM 733 C CA . GLY A 1 93 ? -23.492 -2.678 14.994 1.00 82.88 93 GLY A CA 1
ATOM 734 C C . GLY A 1 93 ? -23.144 -2.162 13.590 1.00 82.88 93 GLY A C 1
ATOM 735 O O . GLY A 1 93 ? -23.474 -2.829 12.609 1.00 82.88 93 GLY A O 1
ATOM 736 N N . LYS A 1 94 ? -22.449 -1.020 13.460 1.00 82.19 94 LYS A N 1
ATOM 737 C CA . LYS A 1 94 ? -22.077 -0.428 12.164 1.00 82.19 94 LYS A CA 1
ATOM 738 C C . LYS A 1 94 ? -21.099 -1.318 11.398 1.00 82.19 94 LYS A C 1
ATOM 740 O O . LYS A 1 94 ? -20.074 -1.739 11.937 1.00 82.19 94 LYS A O 1
ATOM 745 N N . ARG A 1 95 ? -21.396 -1.567 10.119 1.00 83.12 95 ARG A N 1
ATOM 746 C CA . ARG A 1 95 ? -20.598 -2.436 9.227 1.00 83.12 95 ARG A CA 1
ATOM 747 C C . ARG A 1 95 ? -19.813 -1.671 8.160 1.00 83.12 95 ARG A C 1
ATOM 749 O O . ARG A 1 95 ? -18.985 -2.249 7.472 1.00 83.12 95 ARG A O 1
ATOM 756 N N . ASP A 1 96 ? -20.004 -0.370 8.073 1.00 85.81 96 ASP A N 1
ATOM 757 C CA . ASP A 1 96 ? -19.492 0.513 7.028 1.00 85.81 96 ASP A CA 1
ATOM 758 C C . ASP A 1 96 ? -18.637 1.649 7.608 1.00 85.81 96 ASP A C 1
ATOM 760 O O . ASP A 1 96 ? -18.539 2.738 7.050 1.00 85.81 96 ASP A O 1
ATOM 764 N N . SER A 1 97 ? -17.983 1.398 8.744 1.00 84.81 97 SER A N 1
ATOM 765 C CA . SER A 1 97 ? -17.216 2.415 9.466 1.00 84.81 97 SER A CA 1
ATOM 766 C C . SER A 1 97 ? -16.069 3.024 8.655 1.00 84.81 97 SER A C 1
ATOM 768 O O . SER A 1 97 ? -15.633 4.121 9.002 1.00 84.81 97 SER A O 1
ATOM 770 N N . GLY A 1 98 ? -15.586 2.317 7.623 1.00 90.31 98 GLY A N 1
ATOM 771 C CA . GLY A 1 98 ? -14.423 2.680 6.820 1.00 90.31 98 GLY A CA 1
ATOM 772 C C . GLY A 1 98 ? -13.112 2.477 7.581 1.00 90.31 98 GLY A C 1
ATOM 773 O O . GLY A 1 98 ? -13.064 2.573 8.813 1.00 90.31 98 GLY A O 1
ATOM 774 N N . LEU A 1 99 ? -12.034 2.192 6.849 1.00 92.81 99 LEU A N 1
ATOM 775 C CA . LEU A 1 99 ? -10.683 2.113 7.406 1.00 92.81 99 LEU A CA 1
ATOM 776 C C . LEU A 1 99 ? -9.722 2.985 6.594 1.00 92.81 99 LEU A C 1
ATOM 778 O O . LEU A 1 99 ? -9.658 2.875 5.373 1.00 92.81 99 LEU A O 1
ATOM 782 N N . PHE A 1 100 ? -8.936 3.811 7.277 1.00 93.56 100 PHE A N 1
ATOM 783 C CA . PHE A 1 100 ? -7.742 4.425 6.710 1.00 93.56 100 PHE A CA 1
ATOM 784 C C . PHE A 1 100 ? -6.624 3.391 6.685 1.00 93.56 100 PHE A C 1
ATOM 786 O O . PHE A 1 100 ? -6.297 2.811 7.723 1.00 93.56 100 PHE A O 1
ATOM 793 N N . LYS A 1 101 ? -6.017 3.192 5.519 1.00 93.81 101 LYS A N 1
ATOM 794 C CA . LYS A 1 101 ? -4.824 2.372 5.343 1.00 93.81 101 LYS A CA 1
ATOM 795 C C . LYS A 1 101 ? -3.659 3.269 4.956 1.00 93.81 101 LYS A C 1
ATOM 797 O O . LYS A 1 101 ? -3.719 4.000 3.972 1.00 93.81 101 LYS A O 1
ATOM 802 N N . LYS A 1 102 ? -2.590 3.201 5.741 1.00 93.38 102 LYS A N 1
ATOM 803 C CA . LYS A 1 102 ? -1.308 3.855 5.477 1.00 93.38 102 LYS A CA 1
ATOM 804 C C . LYS A 1 102 ? -0.243 2.777 5.450 1.00 93.38 102 LYS A C 1
ATOM 806 O O . LYS A 1 102 ? -0.146 2.007 6.398 1.00 93.38 102 LYS A O 1
ATOM 811 N N . GLN A 1 103 ? 0.554 2.725 4.396 1.00 92.25 103 GLN A N 1
ATOM 812 C CA . GLN A 1 103 ? 1.663 1.783 4.304 1.00 92.25 103 GLN A CA 1
ATOM 813 C C . GLN A 1 103 ? 2.983 2.519 4.104 1.00 92.25 103 GLN A C 1
ATOM 815 O O . GLN A 1 103 ? 3.004 3.630 3.580 1.00 92.25 103 GLN A O 1
ATOM 820 N N . GLY A 1 104 ? 4.080 1.910 4.537 1.00 90.12 104 GLY A N 1
ATOM 821 C CA . GLY A 1 104 ? 5.424 2.466 4.418 1.00 90.12 104 GLY A CA 1
ATOM 822 C C . GLY A 1 104 ? 6.496 1.387 4.494 1.00 90.12 104 GLY A C 1
ATOM 823 O O . GLY A 1 104 ? 6.212 0.231 4.814 1.00 90.12 104 GLY A O 1
ATOM 824 N N . LEU A 1 105 ? 7.738 1.770 4.212 1.00 88.00 105 LEU A N 1
ATOM 825 C CA . LEU A 1 105 ? 8.905 0.910 4.397 1.00 88.00 105 LEU A CA 1
ATOM 826 C C . LEU A 1 105 ? 9.383 1.018 5.851 1.00 88.00 105 LEU A C 1
ATOM 828 O O . LEU A 1 105 ? 9.600 2.116 6.361 1.00 88.00 105 LEU A O 1
ATOM 832 N N . SER A 1 106 ? 9.530 -0.125 6.521 1.00 84.44 106 SER A N 1
ATOM 833 C CA . SER A 1 106 ? 10.096 -0.226 7.874 1.00 84.44 106 SER A CA 1
ATOM 834 C C . SER A 1 106 ? 11.559 -0.666 7.852 1.00 84.44 106 SER A C 1
ATOM 836 O O . SER A 1 106 ? 12.322 -0.258 8.721 1.00 84.44 106 SER A O 1
ATOM 838 N N . LYS A 1 107 ? 11.946 -1.501 6.882 1.00 82.25 107 LYS A N 1
ATOM 839 C CA . LYS A 1 107 ? 13.336 -1.866 6.588 1.00 82.25 107 LYS A CA 1
ATOM 840 C C . LYS A 1 107 ? 13.482 -2.003 5.082 1.00 82.25 107 LYS A C 1
ATOM 842 O O . LYS A 1 107 ? 12.647 -2.638 4.441 1.00 82.25 107 LYS A O 1
ATOM 847 N N . VAL A 1 108 ? 14.546 -1.433 4.542 1.00 78.12 108 VAL A N 1
ATOM 848 C CA . VAL A 1 108 ? 14.899 -1.565 3.130 1.00 78.12 108 VAL A CA 1
ATOM 849 C C . VAL A 1 108 ? 16.055 -2.561 3.026 1.00 78.12 108 VAL A C 1
ATOM 851 O O . VAL A 1 108 ? 16.958 -2.536 3.863 1.00 78.12 108 VAL A O 1
ATOM 854 N N . SER A 1 109 ? 15.978 -3.490 2.076 1.00 76.31 109 SER A N 1
ATOM 855 C CA . SER A 1 109 ? 17.088 -4.378 1.721 1.00 76.31 109 SER A CA 1
ATOM 856 C C . SER A 1 109 ? 18.117 -3.628 0.875 1.00 76.31 109 SER A C 1
ATOM 858 O O . SER A 1 109 ? 17.775 -2.661 0.200 1.00 76.31 109 SER A O 1
ATOM 860 N N . THR A 1 110 ? 19.367 -4.092 0.881 1.00 75.25 110 THR A N 1
ATOM 861 C CA . THR A 1 110 ? 20.437 -3.584 -0.003 1.00 75.25 110 THR A CA 1
ATOM 862 C C . THR A 1 110 ? 20.103 -3.766 -1.484 1.00 75.25 110 THR A C 1
ATOM 864 O O . THR A 1 110 ? 20.597 -3.047 -2.346 1.00 75.25 110 THR A O 1
ATOM 867 N N . GLU A 1 111 ? 19.219 -4.712 -1.793 1.00 76.88 111 GLU A N 1
ATOM 868 C CA . GLU A 1 111 ? 18.681 -4.908 -3.131 1.00 76.88 111 GLU A CA 1
ATOM 869 C C . GLU A 1 111 ? 17.161 -4.967 -3.092 1.00 76.88 111 GLU A C 1
ATOM 871 O O . GLU A 1 111 ? 16.577 -5.718 -2.305 1.00 76.88 111 GLU A O 1
ATOM 876 N N . VAL A 1 112 ? 16.512 -4.199 -3.962 1.00 80.44 112 VAL A N 1
ATOM 877 C CA . VAL A 1 112 ? 15.057 -4.156 -4.098 1.00 80.44 112 VAL A CA 1
ATOM 878 C C . VAL A 1 112 ? 14.680 -4.499 -5.531 1.00 80.44 112 VAL A C 1
ATOM 880 O O . VAL A 1 112 ? 15.105 -3.841 -6.480 1.00 80.44 112 VAL A O 1
ATOM 883 N N . PHE A 1 113 ? 13.826 -5.504 -5.690 1.00 82.88 113 PHE A N 1
ATOM 884 C CA . PHE A 1 113 ? 13.184 -5.790 -6.967 1.00 82.88 113 PHE A CA 1
ATOM 885 C C . PHE A 1 113 ? 11.860 -5.032 -7.048 1.00 82.88 113 PHE A C 1
ATOM 887 O O . PHE A 1 113 ? 11.005 -5.139 -6.168 1.00 82.88 113 PHE A O 1
ATOM 894 N N . MET A 1 114 ? 11.677 -4.261 -8.112 1.00 85.19 114 MET A N 1
ATOM 895 C CA . MET A 1 114 ? 10.424 -3.579 -8.416 1.00 85.19 114 MET A CA 1
ATOM 896 C C . MET A 1 114 ? 9.788 -4.233 -9.634 1.00 85.19 114 MET A C 1
ATOM 898 O O . MET A 1 114 ? 10.396 -4.304 -10.700 1.00 85.19 114 MET A O 1
ATOM 902 N N . LYS A 1 115 ? 8.558 -4.713 -9.468 1.00 87.44 115 LYS A N 1
ATOM 903 C CA . LYS A 1 115 ? 7.712 -5.217 -10.546 1.00 87.44 115 LYS A CA 1
ATOM 904 C C . LYS A 1 115 ? 6.779 -4.100 -10.972 1.00 87.44 115 LYS A C 1
ATOM 906 O O . LYS A 1 115 ? 6.012 -3.601 -10.156 1.00 87.44 115 LYS A O 1
ATOM 911 N N . PHE A 1 116 ? 6.800 -3.733 -12.237 1.00 84.19 116 PHE A N 1
ATOM 912 C CA . PHE A 1 116 ? 5.871 -2.767 -12.799 1.00 84.19 116 PHE A CA 1
ATOM 913 C C . PHE A 1 116 ? 4.774 -3.516 -13.535 1.00 84.19 116 PHE A C 1
ATOM 915 O O . PHE A 1 116 ? 5.061 -4.378 -14.364 1.00 84.19 116 PHE A O 1
ATOM 922 N N . VAL A 1 117 ? 3.524 -3.199 -13.209 1.00 84.69 117 VAL A N 1
ATOM 923 C CA . VAL A 1 117 ? 2.346 -3.823 -13.818 1.00 84.69 117 VAL A CA 1
ATOM 924 C C . VAL A 1 117 ? 1.539 -2.747 -14.517 1.00 84.69 117 VAL A C 1
ATOM 926 O O . VAL A 1 117 ? 1.064 -1.801 -13.886 1.00 84.69 117 VAL A O 1
ATOM 929 N N . TYR A 1 118 ? 1.370 -2.898 -15.823 1.00 80.19 118 TYR A N 1
ATOM 930 C CA . TYR A 1 118 ? 0.541 -2.021 -16.633 1.00 80.19 118 TYR A CA 1
ATOM 931 C C . TYR A 1 118 ? -0.589 -2.825 -17.265 1.00 80.19 118 TYR A C 1
ATOM 933 O O . TYR A 1 118 ? -0.336 -3.796 -17.970 1.00 80.19 118 TYR A O 1
ATOM 941 N N . SER A 1 119 ? -1.835 -2.412 -17.036 1.00 76.50 119 SER A N 1
ATOM 942 C CA . SER A 1 119 ? -3.006 -3.056 -17.636 1.00 76.50 119 SER A CA 1
ATOM 943 C C . SER A 1 119 ? -3.810 -2.060 -18.463 1.00 76.50 119 SER A C 1
ATOM 945 O O . SER A 1 119 ? -4.277 -1.032 -17.957 1.00 76.50 119 SER A O 1
ATOM 947 N N . PHE A 1 120 ? -4.032 -2.398 -19.729 1.00 72.94 120 PHE A N 1
ATOM 948 C CA . PHE A 1 120 ? -4.906 -1.664 -20.632 1.00 72.94 120 PHE A CA 1
ATOM 949 C C . PHE A 1 120 ? -6.149 -2.494 -20.950 1.00 72.94 120 PHE A C 1
ATOM 951 O O . PHE A 1 120 ? -6.077 -3.709 -21.108 1.00 72.94 120 PHE A O 1
ATOM 958 N N . VAL A 1 121 ? -7.301 -1.824 -21.006 1.00 71.56 121 VAL A N 1
ATOM 959 C CA . VAL A 1 121 ? -8.580 -2.436 -21.383 1.00 71.56 121 VAL A CA 1
ATOM 960 C C . VAL A 1 121 ? -9.069 -1.684 -22.605 1.00 71.56 121 VAL A C 1
ATOM 962 O O . VAL A 1 121 ? -9.365 -0.493 -22.502 1.00 71.56 121 VAL A O 1
ATOM 965 N N . GLU A 1 122 ? -9.137 -2.375 -23.734 1.00 70.75 122 GLU A N 1
ATOM 966 C CA . GLU A 1 122 ? -9.601 -1.842 -25.007 1.00 70.75 122 GLU A CA 1
ATOM 967 C C . GLU A 1 122 ? -11.034 -2.303 -25.267 1.00 70.75 122 GLU A C 1
ATOM 969 O O . GLU A 1 122 ? -11.340 -3.493 -25.165 1.00 70.75 122 GLU A O 1
ATOM 974 N N . LYS A 1 123 ? -11.925 -1.367 -25.602 1.00 74.19 123 LYS A N 1
ATOM 975 C CA . LYS A 1 123 ? -13.287 -1.694 -26.029 1.00 74.19 123 LYS A CA 1
ATOM 976 C C . LYS A 1 123 ? -13.297 -1.828 -27.549 1.00 74.19 123 LYS A C 1
ATOM 978 O O . LYS A 1 123 ? -13.166 -0.830 -28.254 1.00 74.19 123 LYS A O 1
ATOM 983 N N . LYS A 1 124 ? -13.481 -3.045 -28.063 1.00 76.69 124 LYS A N 1
ATOM 984 C CA . LYS A 1 124 ? -13.667 -3.267 -29.503 1.00 76.69 124 LYS A CA 1
ATOM 985 C C . LYS A 1 124 ? -15.044 -2.765 -29.941 1.00 76.69 124 LYS A C 1
ATOM 987 O O . LYS A 1 124 ? -15.993 -2.762 -29.155 1.00 76.69 124 LYS A O 1
ATOM 992 N N . LYS A 1 125 ? -15.172 -2.393 -31.222 1.00 73.56 125 LYS A N 1
ATOM 993 C CA . LYS A 1 125 ? -16.427 -1.903 -31.839 1.00 73.56 125 LYS A CA 1
ATOM 994 C C . LYS A 1 125 ? -17.628 -2.835 -31.610 1.00 73.56 125 LYS A C 1
ATOM 996 O O . LYS A 1 125 ? -18.755 -2.367 -31.548 1.00 73.56 125 LYS A O 1
ATOM 1001 N N . ASN A 1 126 ? -17.374 -4.123 -31.383 1.00 79.38 126 ASN A N 1
ATOM 1002 C CA . ASN A 1 126 ? -18.389 -5.158 -31.179 1.00 79.38 126 ASN A CA 1
ATOM 1003 C C . ASN A 1 126 ? -18.862 -5.263 -29.712 1.00 79.38 126 ASN A C 1
ATOM 1005 O O . ASN A 1 126 ? -19.511 -6.236 -29.346 1.00 79.38 126 ASN A O 1
ATOM 1009 N N . GLY A 1 127 ? -18.474 -4.328 -28.837 1.00 70.19 127 GLY A N 1
ATOM 1010 C CA . GLY A 1 127 ? -18.807 -4.365 -27.406 1.00 70.19 127 GLY A CA 1
ATOM 1011 C C . GLY A 1 127 ? -17.961 -5.337 -26.573 1.00 70.19 127 GLY A C 1
ATOM 1012 O O . GLY A 1 127 ? -18.129 -5.393 -25.359 1.00 70.19 127 GLY A O 1
ATOM 1013 N N . ILE A 1 128 ? -17.025 -6.059 -27.197 1.00 74.62 128 ILE A N 1
ATOM 1014 C CA . ILE A 1 128 ? -16.089 -6.967 -26.522 1.00 74.62 128 ILE A CA 1
ATOM 1015 C C . ILE A 1 128 ? -14.955 -6.151 -25.894 1.00 74.62 128 ILE A C 1
ATOM 1017 O O . ILE A 1 128 ? -14.319 -5.336 -26.567 1.00 74.62 128 ILE A O 1
ATOM 1021 N N . TYR A 1 129 ? -14.681 -6.396 -24.615 1.00 72.81 129 TYR A N 1
ATOM 1022 C CA . TYR A 1 129 ? -13.558 -5.802 -23.893 1.00 72.81 129 TYR A CA 1
ATOM 1023 C C . TYR A 1 129 ? -12.356 -6.749 -23.940 1.00 72.81 129 TYR A C 1
ATOM 1025 O O . TYR A 1 129 ? -12.461 -7.902 -23.527 1.00 72.81 129 TYR A O 1
ATOM 1033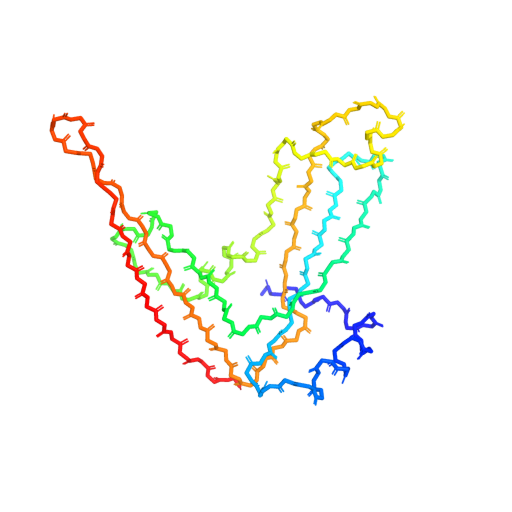 N N . THR A 1 130 ? -11.213 -6.270 -24.425 1.00 69.56 130 THR A N 1
ATOM 1034 C CA . THR A 1 130 ? -9.940 -7.003 -24.394 1.00 69.56 130 THR A CA 1
ATOM 1035 C C . THR A 1 130 ? -8.997 -6.366 -23.385 1.00 69.56 130 THR A C 1
ATOM 1037 O O . THR A 1 130 ? -8.744 -5.164 -23.448 1.00 69.56 130 THR A O 1
ATOM 1040 N N . GLN A 1 131 ? -8.482 -7.163 -22.448 1.00 74.38 131 GLN A N 1
ATOM 1041 C CA . GLN A 1 131 ? -7.506 -6.723 -21.453 1.00 74.38 131 GLN A CA 1
ATOM 1042 C C . GLN A 1 131 ? -6.113 -7.234 -21.829 1.00 74.38 131 GLN A C 1
ATOM 1044 O O . GLN A 1 131 ? -5.921 -8.434 -21.999 1.00 74.38 131 GLN A O 1
ATOM 1049 N N . ALA A 1 132 ? -5.148 -6.323 -21.925 1.00 72.38 132 ALA A N 1
ATOM 1050 C CA . ALA A 1 132 ? -3.732 -6.639 -22.068 1.00 72.38 132 ALA A CA 1
ATOM 1051 C C . ALA A 1 132 ? -2.989 -6.194 -20.804 1.00 72.38 132 ALA A C 1
ATOM 1053 O O . ALA A 1 132 ? -3.209 -5.081 -20.316 1.00 72.38 132 ALA A O 1
ATOM 1054 N N . THR A 1 133 ? -2.113 -7.051 -20.281 1.00 74.31 133 THR A N 1
ATOM 1055 C CA . THR A 1 133 ? -1.270 -6.751 -19.119 1.00 74.31 133 THR A CA 1
ATOM 1056 C C . THR A 1 133 ? 0.192 -6.930 -19.499 1.00 74.31 133 THR A C 1
ATOM 1058 O O . THR A 1 133 ? 0.577 -7.980 -20.004 1.00 74.31 133 THR A O 1
ATOM 1061 N N . PHE A 1 134 ? 0.995 -5.904 -19.241 1.00 73.81 134 PHE A N 1
ATOM 1062 C CA . PHE A 1 134 ? 2.438 -5.901 -19.425 1.00 73.81 134 PHE A CA 1
ATOM 1063 C C . PHE A 1 134 ? 3.114 -5.863 -18.060 1.00 73.81 134 PHE A C 1
ATOM 1065 O O . PHE A 1 134 ? 2.726 -5.081 -17.186 1.00 73.81 134 PHE A O 1
ATOM 1072 N N . GLU A 1 135 ? 4.133 -6.699 -17.893 1.00 79.31 135 GLU A N 1
ATOM 1073 C CA . GLU A 1 135 ? 4.917 -6.787 -16.668 1.00 79.31 135 GLU A CA 1
ATOM 1074 C C . GLU A 1 135 ? 6.403 -6.651 -16.991 1.00 79.31 135 GLU A C 1
ATOM 1076 O O . GLU A 1 135 ? 6.902 -7.288 -17.917 1.00 79.31 135 GLU A O 1
ATOM 1081 N N . PHE A 1 136 ? 7.119 -5.835 -16.222 1.00 77.69 136 PHE A N 1
ATOM 1082 C CA . PHE A 1 136 ? 8.576 -5.746 -16.302 1.00 77.69 136 PHE A CA 1
ATOM 1083 C C . PHE A 1 136 ? 9.185 -5.578 -14.913 1.00 77.69 136 PHE A C 1
ATOM 1085 O O . PHE A 1 136 ? 8.544 -5.069 -13.992 1.00 77.69 136 PHE A O 1
ATOM 1092 N N . PHE A 1 137 ? 10.428 -6.027 -14.757 1.00 77.56 137 PHE A N 1
ATOM 1093 C CA . PHE A 1 137 ? 11.134 -6.042 -13.479 1.00 77.56 137 PHE A CA 1
ATOM 1094 C C . PHE A 1 137 ? 12.381 -5.170 -13.555 1.00 77.56 137 PHE A C 1
ATOM 1096 O O . PHE A 1 137 ? 13.138 -5.243 -14.520 1.00 77.56 137 PHE A O 1
ATOM 1103 N N . ILE A 1 138 ? 12.609 -4.371 -12.516 1.00 77.25 138 ILE A N 1
ATOM 1104 C CA . ILE A 1 138 ? 13.836 -3.596 -12.334 1.00 77.25 138 ILE A CA 1
ATOM 1105 C C . ILE A 1 138 ? 14.457 -4.005 -11.004 1.00 77.25 138 ILE A C 1
ATOM 1107 O O . ILE A 1 138 ? 13.781 -4.029 -9.974 1.00 77.25 138 ILE A O 1
ATOM 1111 N N . ARG A 1 139 ? 15.753 -4.314 -11.027 1.00 79.50 139 ARG A N 1
ATOM 1112 C CA . ARG A 1 139 ? 16.568 -4.496 -9.824 1.00 79.50 139 ARG A CA 1
ATOM 1113 C C . ARG A 1 139 ? 17.223 -3.163 -9.483 1.00 79.50 139 ARG A C 1
ATOM 1115 O O . ARG A 1 139 ? 17.887 -2.575 -10.331 1.00 79.50 139 ARG A O 1
ATOM 1122 N N . VAL A 1 140 ? 17.032 -2.703 -8.253 1.00 75.81 140 VAL A N 1
ATOM 1123 C CA . VAL A 1 140 ? 17.647 -1.486 -7.717 1.00 75.81 140 VAL A CA 1
ATOM 1124 C C . VAL A 1 140 ? 18.565 -1.887 -6.570 1.00 75.81 140 VAL A C 1
ATOM 1126 O O . VAL A 1 140 ? 18.123 -2.558 -5.639 1.00 75.81 140 VAL A O 1
ATOM 1129 N N . MET A 1 141 ? 19.833 -1.487 -6.645 1.00 73.62 141 MET A N 1
ATOM 1130 C CA . MET A 1 141 ? 20.771 -1.571 -5.523 1.00 73.62 141 MET A CA 1
ATOM 1131 C C . MET A 1 141 ? 20.757 -0.242 -4.765 1.00 73.62 141 MET A C 1
ATOM 1133 O O . MET A 1 141 ? 20.765 0.815 -5.400 1.00 73.62 141 MET A O 1
ATOM 1137 N N . ILE A 1 142 ? 20.685 -0.315 -3.435 1.00 67.00 142 ILE A N 1
ATOM 1138 C CA . ILE A 1 142 ? 20.634 0.820 -2.497 1.00 67.00 142 ILE A CA 1
ATOM 1139 C C . ILE A 1 142 ? 21.864 0.747 -1.601 1.00 67.00 142 ILE A C 1
ATOM 1141 O O . ILE A 1 142 ? 22.519 1.799 -1.451 1.00 67.00 142 ILE A O 1
#

Organism: Necator americanus (NCBI:txid51031)

Sequence (142 aa):
FFELFPLFRCADVVRVEAKLRAPCFGLTATELRCCQKNCGFKKVRYDTFGVISLAIPKIFMGMPVTIEALLRKYFCMEVIRGATCDRCKSQTGKRDSGLFKKQGLSKVSTEVFMKFVYSFVEKKKNGIYTQATFEFFIRVMI